Protein AF-A0A6J6MRD1-F1 (afdb_monomer_lite)

Structure (mmCIF, N/CA/C/O backbone):
data_AF-A0A6J6MRD1-F1
#
_entry.id   AF-A0A6J6MRD1-F1
#
loop_
_atom_site.group_PDB
_atom_site.id
_atom_site.type_symbol
_atom_site.label_atom_id
_atom_site.label_alt_id
_atom_site.label_comp_id
_atom_site.label_asym_id
_atom_site.label_entity_id
_atom_site.label_seq_id
_atom_site.pdbx_PDB_ins_code
_atom_site.Cartn_x
_atom_site.Cartn_y
_atom_site.Cartn_z
_atom_site.occupancy
_atom_site.B_iso_or_equiv
_atom_site.auth_seq_id
_atom_site.auth_comp_id
_atom_site.auth_asym_id
_atom_site.auth_atom_id
_atom_site.pdbx_PDB_model_num
ATOM 1 N N . MET A 1 1 ? 12.172 2.245 -22.494 1.00 49.66 1 MET A N 1
ATOM 2 C CA . MET A 1 1 ? 10.807 2.801 -22.616 1.00 49.66 1 MET A CA 1
ATOM 3 C C . MET A 1 1 ? 10.176 2.756 -21.226 1.00 49.66 1 MET A C 1
ATOM 5 O O . MET A 1 1 ? 10.038 1.662 -20.700 1.00 49.66 1 MET A O 1
ATOM 9 N N . ARG A 1 2 ? 9.910 3.898 -20.573 1.00 53.72 2 ARG A N 1
ATOM 10 C CA . ARG A 1 2 ? 9.183 3.925 -19.287 1.00 53.72 2 ARG A CA 1
ATOM 11 C C . ARG A 1 2 ? 7.691 3.943 -19.605 1.00 53.72 2 ARG A C 1
ATOM 13 O O . ARG A 1 2 ? 7.144 5.006 -19.877 1.00 53.72 2 ARG A O 1
ATOM 20 N N . ALA A 1 3 ? 7.050 2.781 -19.654 1.00 60.84 3 ALA A N 1
ATOM 21 C CA . ALA A 1 3 ? 5.595 2.734 -19.732 1.00 60.84 3 ALA A CA 1
ATOM 22 C C . ALA A 1 3 ? 5.038 3.107 -18.351 1.00 60.84 3 ALA A C 1
ATOM 24 O O . ALA A 1 3 ? 5.431 2.509 -17.352 1.00 60.84 3 ALA A O 1
ATOM 25 N N . ALA A 1 4 ? 4.193 4.139 -18.289 1.00 72.56 4 ALA A N 1
ATOM 26 C CA . ALA A 1 4 ? 3.528 4.594 -17.062 1.00 72.56 4 ALA A CA 1
ATOM 27 C C . ALA A 1 4 ? 4.458 4.898 -15.859 1.00 72.56 4 ALA A C 1
ATOM 29 O O . ALA A 1 4 ? 4.017 4.886 -14.716 1.00 72.56 4 ALA A O 1
ATOM 30 N N . GLY A 1 5 ? 5.742 5.195 -16.105 1.00 81.88 5 GLY A N 1
ATOM 31 C CA . GLY A 1 5 ? 6.714 5.505 -15.050 1.00 81.88 5 GLY A CA 1
AT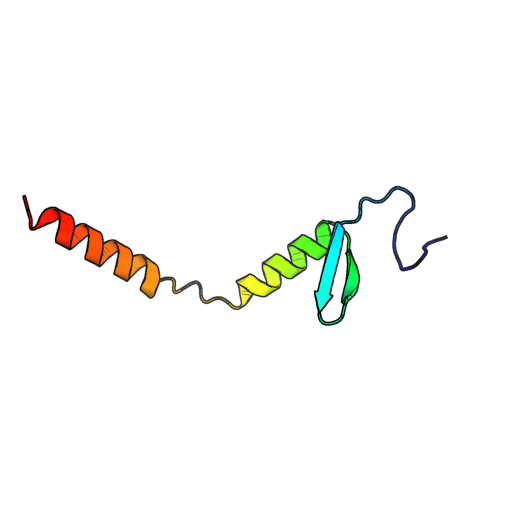OM 32 C C . GLY A 1 5 ? 7.364 4.295 -14.368 1.00 81.88 5 GLY A C 1
ATOM 33 O O . GLY A 1 5 ? 8.185 4.504 -13.480 1.00 81.88 5 GLY A O 1
ATOM 34 N N . PHE A 1 6 ? 7.069 3.067 -14.805 1.00 86.19 6 PHE A N 1
ATOM 35 C CA . PHE A 1 6 ? 7.669 1.840 -14.268 1.00 86.19 6 PHE A CA 1
ATOM 36 C C . PHE A 1 6 ? 8.902 1.393 -15.062 1.00 86.19 6 PHE A C 1
ATOM 38 O O . PHE A 1 6 ? 9.071 1.715 -16.247 1.00 86.19 6 PHE A O 1
ATOM 45 N N . THR A 1 7 ? 9.759 0.623 -14.400 1.00 89.25 7 THR A N 1
ATOM 46 C CA . THR A 1 7 ? 10.928 -0.033 -14.990 1.00 89.25 7 THR A CA 1
ATOM 47 C C . THR A 1 7 ? 10.580 -1.466 -15.396 1.00 89.25 7 THR A C 1
ATOM 49 O O . THR A 1 7 ? 9.782 -2.141 -14.751 1.00 89.25 7 THR A O 1
ATOM 52 N N . ALA A 1 8 ? 11.164 -1.959 -16.488 1.00 87.81 8 ALA A N 1
ATOM 53 C CA . ALA A 1 8 ? 10.964 -3.348 -16.896 1.00 87.81 8 ALA A CA 1
ATOM 54 C C . ALA A 1 8 ? 11.520 -4.309 -15.830 1.00 87.81 8 ALA A C 1
ATOM 56 O O . ALA A 1 8 ? 12.633 -4.113 -15.346 1.00 87.81 8 ALA A O 1
ATOM 57 N N . GLY A 1 9 ? 10.743 -5.337 -15.478 1.00 89.75 9 GLY A N 1
ATOM 58 C CA . GLY A 1 9 ? 11.087 -6.278 -14.406 1.00 89.75 9 GLY A CA 1
ATOM 59 C C . GLY A 1 9 ? 10.848 -5.743 -12.990 1.00 89.75 9 GLY A C 1
ATOM 60 O O . GLY A 1 9 ? 11.148 -6.442 -12.028 1.00 89.75 9 GLY A O 1
ATOM 61 N N . GLU A 1 10 ? 10.315 -4.527 -12.847 1.00 90.62 10 GLU A N 1
ATOM 62 C CA . GLU A 1 10 ? 9.960 -3.965 -11.547 1.00 90.62 10 GLU A CA 1
ATOM 63 C C . GLU A 1 10 ? 8.765 -4.707 -10.937 1.00 90.62 10 GLU A C 1
ATOM 65 O O . GLU A 1 10 ? 7.763 -4.973 -11.605 1.00 90.62 10 GLU A O 1
ATOM 70 N N . GLU A 1 11 ? 8.872 -5.039 -9.651 1.00 92.56 11 GLU A N 1
ATOM 71 C CA . GLU A 1 11 ? 7.786 -5.668 -8.909 1.00 92.56 11 GLU A CA 1
ATOM 72 C C . GLU A 1 11 ? 6.672 -4.651 -8.643 1.00 92.56 11 GLU A C 1
ATOM 74 O O . GLU A 1 11 ? 6.905 -3.573 -8.087 1.00 92.56 11 GLU A O 1
ATOM 79 N N . LEU A 1 12 ? 5.443 -5.021 -9.002 1.00 93.25 12 LEU A N 1
ATOM 80 C CA . LEU A 1 12 ? 4.250 -4.218 -8.772 1.00 93.25 12 LEU A CA 1
ATOM 81 C C . LEU A 1 12 ? 3.254 -4.986 -7.912 1.00 93.25 12 LEU A C 1
ATOM 83 O O . LEU A 1 12 ? 3.055 -6.190 -8.065 1.00 93.25 12 LEU A O 1
ATOM 87 N N . ARG A 1 13 ? 2.573 -4.254 -7.036 1.00 92.50 13 ARG A N 1
ATOM 88 C CA . ARG A 1 13 ? 1.402 -4.737 -6.314 1.00 92.50 13 ARG A CA 1
ATOM 89 C C . ARG A 1 13 ? 0.139 -4.303 -7.032 1.00 92.50 13 ARG A C 1
ATOM 91 O O . ARG A 1 13 ? 0.045 -3.171 -7.501 1.00 92.50 13 ARG A O 1
ATOM 98 N N . VAL A 1 14 ? -0.836 -5.203 -7.067 1.00 92.38 14 VAL A N 1
ATOM 99 C CA . VAL A 1 14 ? -2.168 -4.950 -7.614 1.00 92.38 14 VAL A CA 1
ATOM 100 C C . VAL A 1 14 ? -3.159 -4.90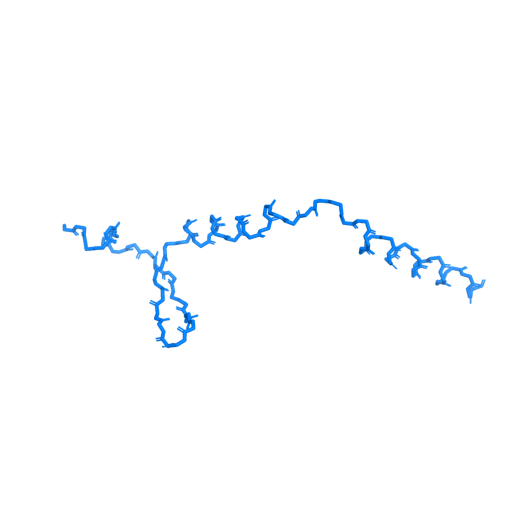3 -6.465 1.00 92.38 14 VAL A C 1
ATOM 102 O O . VAL A 1 14 ? -3.156 -5.776 -5.596 1.00 92.38 14 VAL A O 1
ATOM 105 N N . ARG A 1 15 ? -4.032 -3.900 -6.472 1.00 88.62 15 ARG A N 1
ATOM 106 C CA . ARG A 1 15 ? -5.208 -3.861 -5.604 1.00 88.62 15 ARG A CA 1
ATOM 107 C C . ARG A 1 15 ? -6.443 -3.457 -6.388 1.00 88.62 15 ARG A C 1
ATOM 109 O O . ARG A 1 15 ? -6.352 -2.700 -7.352 1.00 88.62 15 ARG A O 1
ATOM 116 N N . VAL A 1 16 ? -7.590 -3.909 -5.907 1.00 90.25 16 VAL A N 1
ATOM 117 C CA . VAL A 1 16 ?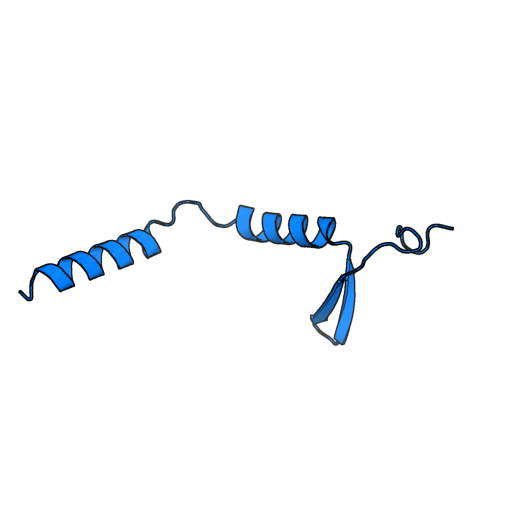 -8.897 -3.475 -6.396 1.00 90.25 16 VAL A CA 1
ATOM 118 C C . VAL A 1 16 ? -9.282 -2.206 -5.636 1.00 90.25 16 VAL A C 1
ATOM 120 O O . VAL A 1 16 ? -9.216 -2.158 -4.407 1.00 90.25 16 VAL A O 1
ATOM 123 N N . ALA A 1 17 ? -9.578 -1.144 -6.367 1.00 84.69 17 ALA A N 1
ATOM 124 C CA . ALA A 1 17 ? -10.224 0.057 -5.868 1.00 84.69 17 ALA A CA 1
ATOM 125 C C . ALA A 1 17 ? -11.741 -0.051 -6.074 1.00 84.69 17 ALA A C 1
ATOM 127 O O . ALA A 1 17 ? -12.234 -1.021 -6.653 1.00 84.69 17 ALA A O 1
ATOM 128 N N . GLU A 1 18 ? -12.479 0.931 -5.568 1.00 86.25 18 GLU A N 1
ATOM 129 C CA . GLU A 1 18 ? -13.924 1.004 -5.777 1.00 86.25 18 GLU A CA 1
ATOM 130 C C . GLU A 1 18 ? -14.261 0.983 -7.279 1.00 86.25 18 GLU A C 1
ATOM 132 O O . GLU A 1 18 ? -13.432 1.323 -8.128 1.00 86.25 18 GLU A O 1
ATOM 137 N N . GLU A 1 19 ? -15.466 0.504 -7.599 1.00 86.75 19 GLU A N 1
ATOM 138 C CA . GLU A 1 19 ? -15.995 0.452 -8.973 1.00 86.75 19 GLU A CA 1
ATOM 139 C C . GLU A 1 19 ? -15.191 -0.435 -9.947 1.00 86.75 19 GLU A C 1
ATOM 141 O O . GLU A 1 19 ? -15.231 -0.256 -11.161 1.00 86.75 19 GLU A O 1
ATOM 146 N N . GLY A 1 20 ? -14.464 -1.432 -9.430 1.00 87.56 20 GLY A N 1
ATOM 147 C CA . GLY A 1 20 ? -13.751 -2.407 -10.264 1.00 87.56 20 GLY A CA 1
ATOM 148 C C . GLY A 1 20 ? -12.467 -1.868 -10.897 1.00 87.56 20 GLY A C 1
ATOM 149 O O . GLY A 1 20 ? -11.892 -2.512 -11.776 1.00 87.56 20 GLY A O 1
ATOM 150 N N . MET A 1 21 ? -11.981 -0.711 -10.447 1.00 92.62 21 MET A N 1
ATOM 151 C CA . MET A 1 21 ? -10.721 -0.148 -10.917 1.00 92.62 21 MET A CA 1
ATOM 152 C C . MET A 1 21 ? -9.530 -0.899 -10.313 1.00 92.62 21 MET A C 1
ATOM 154 O O . MET A 1 21 ? -9.441 -1.087 -9.101 1.00 92.62 21 MET A O 1
ATOM 158 N N . LEU A 1 22 ? -8.565 -1.295 -11.143 1.00 91.00 22 LEU A N 1
ATOM 159 C CA . LEU A 1 22 ? -7.306 -1.869 -10.668 1.00 91.00 22 LEU A CA 1
ATOM 160 C C . LEU A 1 22 ? -6.257 -0.778 -10.495 1.00 91.00 22 LEU A C 1
ATOM 162 O O . LEU A 1 22 ? -6.011 0.017 -11.400 1.00 91.00 22 LEU A O 1
ATOM 166 N N . ILE A 1 23 ? -5.604 -0.776 -9.337 1.00 90.81 23 ILE A N 1
ATOM 167 C CA . ILE A 1 23 ? -4.477 0.107 -9.055 1.00 90.81 23 ILE A CA 1
ATOM 168 C C . ILE A 1 23 ? -3.213 -0.735 -8.961 1.00 90.81 23 ILE A C 1
ATOM 170 O O . ILE A 1 23 ? -3.112 -1.637 -8.127 1.00 90.81 23 ILE A O 1
ATOM 174 N N . LEU A 1 24 ? -2.260 -0.405 -9.831 1.00 92.81 24 LEU A N 1
ATOM 175 C CA . LEU A 1 24 ? -0.901 -0.928 -9.839 1.00 92.81 24 LEU A CA 1
ATOM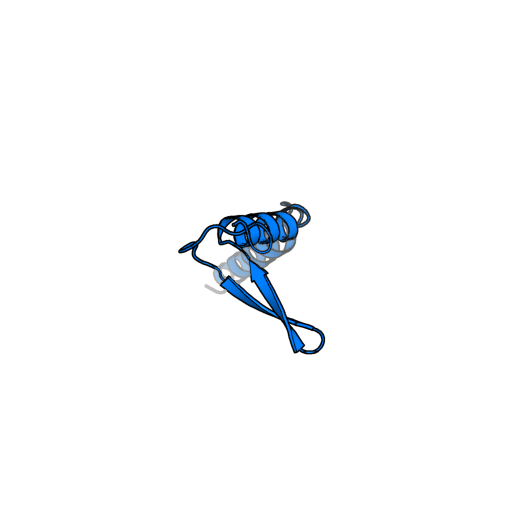 176 C C . LEU A 1 24 ? 0.020 0.075 -9.154 1.00 92.81 24 LEU A C 1
ATOM 178 O O . LEU A 1 24 ? -0.020 1.269 -9.450 1.00 92.81 24 LEU A O 1
ATOM 182 N N . GLU A 1 25 ? 0.862 -0.401 -8.250 1.00 91.50 25 GLU A N 1
ATOM 183 C CA . GLU A 1 25 ? 1.805 0.458 -7.542 1.00 91.50 25 GLU A CA 1
ATOM 184 C C . GLU A 1 25 ? 3.082 -0.280 -7.162 1.00 91.50 25 GLU A C 1
ATOM 186 O O . GLU A 1 25 ? 3.085 -1.496 -6.973 1.00 91.50 25 GLU A O 1
ATOM 191 N N . THR A 1 26 ? 4.166 0.467 -6.976 1.00 93.75 26 THR A N 1
ATOM 192 C CA . THR A 1 26 ? 5.404 -0.109 -6.446 1.00 93.75 26 THR A CA 1
ATOM 193 C C . THR A 1 26 ? 5.284 -0.342 -4.933 1.00 93.75 26 THR A C 1
ATOM 195 O O . THR A 1 26 ? 4.528 0.365 -4.249 1.00 93.75 26 THR A O 1
ATOM 198 N N . PRO A 1 27 ? 6.060 -1.275 -4.351 1.00 92.38 27 PRO A N 1
ATOM 199 C CA . PRO A 1 27 ? 6.090 -1.484 -2.902 1.00 92.38 27 PRO A CA 1
ATOM 200 C C . PRO A 1 27 ? 6.381 -0.203 -2.103 1.00 92.38 27 PRO A C 1
ATOM 202 O O . PRO A 1 27 ? 5.796 0.016 -1.039 1.00 92.38 27 PRO A O 1
ATOM 205 N N . ALA A 1 28 ? 7.230 0.681 -2.640 1.00 91.25 28 ALA A N 1
ATOM 206 C CA . ALA A 1 28 ? 7.548 1.967 -2.026 1.00 91.25 28 ALA A CA 1
ATOM 207 C C . ALA A 1 28 ? 6.323 2.898 -1.956 1.00 91.25 28 ALA A C 1
ATOM 209 O O . ALA A 1 28 ? 6.056 3.485 -0.905 1.00 91.25 28 ALA A O 1
ATOM 210 N N . HIS A 1 29 ? 5.536 2.984 -3.034 1.00 91.00 29 HIS A N 1
ATOM 211 C CA . HIS A 1 29 ? 4.295 3.767 -3.056 1.00 91.00 29 HIS A CA 1
ATOM 212 C C . HIS A 1 29 ? 3.240 3.193 -2.104 1.00 91.00 29 HIS A C 1
ATOM 214 O O . HIS A 1 29 ? 2.592 3.949 -1.371 1.00 91.00 29 HIS A O 1
ATOM 220 N N . ALA A 1 30 ? 3.129 1.863 -2.033 1.00 90.56 30 ALA A N 1
ATOM 221 C CA . ALA A 1 30 ? 2.221 1.202 -1.102 1.00 90.56 30 ALA A CA 1
ATOM 222 C C . ALA A 1 30 ? 2.551 1.557 0.358 1.00 90.56 30 ALA A C 1
ATOM 224 O O . ALA A 1 30 ? 1.650 1.889 1.136 1.00 90.56 30 ALA A O 1
ATOM 225 N N . LEU A 1 31 ? 3.841 1.539 0.714 1.00 90.69 31 LEU A N 1
ATOM 226 C CA . LEU A 1 31 ? 4.321 1.904 2.047 1.00 90.69 31 LEU A CA 1
ATOM 227 C C . LEU A 1 31 ? 4.097 3.389 2.351 1.00 90.69 31 LEU A C 1
ATOM 229 O O . LEU A 1 31 ? 3.613 3.722 3.433 1.00 90.69 31 LEU A O 1
ATOM 233 N N . ALA A 1 32 ? 4.420 4.282 1.414 1.00 90.38 32 ALA A N 1
ATOM 234 C CA . ALA A 1 32 ? 4.230 5.722 1.583 1.00 90.38 32 ALA A CA 1
ATOM 235 C C . ALA A 1 32 ? 2.757 6.070 1.839 1.00 90.38 32 ALA A C 1
ATOM 237 O O . ALA A 1 32 ? 2.438 6.819 2.763 1.00 90.38 32 ALA A O 1
ATOM 238 N N . ARG A 1 33 ? 1.840 5.451 1.091 1.00 88.69 33 ARG A N 1
ATOM 239 C CA . ARG A 1 33 ? 0.403 5.612 1.313 1.00 88.69 33 ARG A CA 1
ATOM 240 C C . ARG A 1 33 ? -0.036 5.065 2.668 1.00 88.69 33 ARG A C 1
ATOM 242 O O . ARG A 1 33 ? -0.809 5.726 3.353 1.00 88.69 33 ARG A O 1
ATOM 249 N N . ALA A 1 34 ? 0.430 3.879 3.064 1.00 87.19 34 ALA A N 1
ATOM 250 C CA . ALA A 1 34 ? 0.107 3.321 4.378 1.00 87.19 34 ALA A CA 1
ATOM 251 C C . ALA A 1 34 ? 0.559 4.266 5.502 1.00 87.19 34 ALA A C 1
ATOM 253 O O . ALA A 1 34 ? -0.225 4.568 6.398 1.00 87.19 34 ALA A O 1
ATOM 254 N N . ARG A 1 35 ? 1.778 4.811 5.391 1.00 88.69 35 ARG A N 1
ATOM 255 C CA . ARG A 1 35 ? 2.312 5.828 6.306 1.00 88.69 35 ARG A CA 1
ATOM 256 C C . ARG A 1 35 ? 1.453 7.088 6.336 1.00 88.69 35 ARG A C 1
ATOM 258 O O . ARG A 1 35 ? 1.144 7.567 7.416 1.00 88.69 35 ARG A O 1
ATOM 265 N N . SER A 1 36 ? 1.027 7.591 5.181 1.00 86.31 36 SER A N 1
ATOM 266 C CA . SER A 1 36 ? 0.150 8.764 5.103 1.00 86.31 36 SER A CA 1
ATOM 267 C C . SER A 1 36 ? -1.195 8.536 5.802 1.00 86.31 36 SER A C 1
ATOM 269 O O . SER A 1 36 ? -1.639 9.410 6.540 1.00 86.31 36 SER A O 1
ATOM 271 N N . ARG A 1 37 ? -1.801 7.347 5.662 1.00 83.06 37 ARG A N 1
ATOM 272 C CA . ARG A 1 37 ? -3.060 7.018 6.356 1.00 83.06 37 ARG A CA 1
ATOM 273 C C . ARG A 1 37 ? -2.912 7.015 7.874 1.00 83.06 37 ARG A C 1
ATOM 275 O O . ARG A 1 37 ? -3.830 7.430 8.568 1.00 83.06 37 ARG A O 1
ATOM 282 N N . VAL A 1 38 ? -1.777 6.540 8.388 1.00 81.06 38 VAL A N 1
ATOM 283 C CA . VAL A 1 38 ? -1.536 6.483 9.839 1.00 81.06 38 VAL A CA 1
ATOM 284 C C . VAL A 1 38 ? -0.952 7.777 10.402 1.00 81.06 38 VAL A C 1
ATOM 286 O O . VAL A 1 38 ? -1.042 7.999 11.600 1.00 81.06 38 VAL A O 1
ATOM 289 N N . ALA A 1 39 ? -0.384 8.650 9.567 1.00 76.44 39 ALA A N 1
ATOM 290 C CA . ALA A 1 39 ? 0.191 9.922 10.005 1.00 76.44 39 ALA A CA 1
ATOM 291 C C . ALA A 1 39 ? -0.859 10.899 10.560 1.00 76.44 39 ALA A C 1
ATOM 293 O O . ALA A 1 39 ? -0.525 11.728 11.399 1.00 76.44 39 ALA A O 1
ATOM 294 N N . GLY A 1 40 ? -2.113 10.794 10.107 1.00 67.06 40 GLY A N 1
ATOM 295 C CA . GLY A 1 40 ? -3.241 11.571 10.635 1.00 67.06 40 GLY A CA 1
ATOM 296 C C . GLY A 1 40 ? -3.907 10.957 11.870 1.00 67.06 40 GLY A C 1
ATOM 297 O O . GLY A 1 40 ? -4.817 11.559 12.429 1.00 67.06 40 GLY A O 1
ATOM 298 N N . VAL A 1 41 ? -3.485 9.764 12.298 1.00 67.56 41 VAL A N 1
ATOM 299 C CA . VAL A 1 41 ? -3.980 9.150 13.532 1.00 67.56 41 VAL A CA 1
ATOM 300 C C . VAL A 1 41 ? -3.189 9.759 14.683 1.00 67.56 41 VAL A C 1
ATOM 302 O O . VAL A 1 41 ? -1.968 9.592 14.736 1.00 67.56 41 VAL A O 1
ATOM 305 N N . SER A 1 42 ? -3.866 10.488 15.581 1.00 58.53 42 SER A N 1
ATOM 306 C CA . SER A 1 42 ? -3.204 11.034 16.769 1.00 58.53 42 SER A CA 1
ATOM 307 C C . SER A 1 42 ? -2.478 9.909 17.507 1.00 58.53 42 SER A C 1
ATOM 309 O O . SER A 1 42 ? -3.023 8.823 17.714 1.00 58.53 42 SER A O 1
ATOM 311 N N . LYS A 1 43 ? -1.228 10.173 17.901 1.00 60.19 43 LYS A N 1
ATOM 312 C CA . LYS A 1 43 ? -0.477 9.295 18.805 1.00 60.19 43 LYS A CA 1
ATOM 313 C C . LYS A 1 43 ? -1.063 9.285 20.214 1.00 60.19 43 LYS A C 1
ATOM 315 O O . LYS A 1 43 ? -0.610 8.471 21.014 1.00 60.19 43 LYS A O 1
ATOM 320 N N . ASP A 1 44 ? -2.070 10.116 20.489 1.00 56.12 44 ASP A N 1
ATOM 321 C CA . ASP A 1 44 ? -2.915 10.030 21.676 1.00 56.12 44 ASP A CA 1
ATOM 322 C C . ASP A 1 44 ? -3.781 8.767 21.593 1.00 56.12 44 ASP A C 1
ATOM 324 O O . ASP A 1 44 ? -5.002 8.790 21.455 1.00 56.12 44 ASP A O 1
ATOM 328 N N . ARG A 1 45 ? -3.117 7.618 21.695 1.00 54.81 45 ARG A N 1
ATOM 329 C CA . ARG A 1 45 ? -3.692 6.303 21.967 1.00 54.81 45 ARG A CA 1
ATOM 330 C C . ARG A 1 45 ? -4.243 6.207 23.394 1.00 54.81 45 ARG A C 1
ATOM 332 O O . ARG A 1 45 ? -4.310 5.115 23.937 1.00 54.81 45 ARG A O 1
ATOM 339 N N . SER A 1 46 ? -4.707 7.305 23.989 1.00 59.09 46 SER A N 1
ATOM 340 C CA . SER A 1 46 ? -5.216 7.253 25.358 1.00 59.09 46 SER A CA 1
ATOM 341 C C . SER A 1 46 ? -6.455 6.375 25.465 1.00 59.09 46 SER A C 1
ATOM 343 O O . SER A 1 46 ? -6.522 5.619 26.403 1.00 59.09 46 SER A O 1
ATOM 345 N N . ILE A 1 47 ? -7.383 6.340 24.499 1.00 60.91 47 ILE A N 1
ATOM 346 C CA . ILE A 1 47 ? -8.607 5.523 24.672 1.00 60.91 47 ILE A CA 1
ATOM 347 C C . ILE A 1 47 ? -8.322 4.016 24.711 1.00 60.91 47 ILE A C 1
ATOM 349 O O . ILE A 1 47 ? -8.920 3.298 25.504 1.00 60.91 47 ILE A O 1
ATOM 353 N N . VAL A 1 48 ? -7.434 3.512 23.849 1.00 66.31 48 VAL A N 1
ATOM 354 C CA . VAL A 1 48 ? -7.141 2.068 23.813 1.00 66.31 48 VAL A CA 1
ATOM 355 C C . VAL A 1 48 ? -6.263 1.673 24.996 1.00 66.31 48 VAL A C 1
ATOM 357 O O . VAL A 1 48 ? -6.511 0.637 25.607 1.00 66.31 48 VAL A O 1
ATOM 360 N N . ASP A 1 49 ? -5.274 2.498 25.341 1.00 63.94 49 ASP A N 1
ATOM 361 C CA . ASP A 1 49 ? -4.390 2.235 26.476 1.00 63.94 49 ASP A CA 1
ATOM 362 C C . ASP A 1 49 ? -5.135 2.387 27.820 1.00 63.94 49 ASP A C 1
ATOM 364 O O . ASP A 1 49 ? -4.944 1.568 28.715 1.00 63.94 49 ASP A O 1
ATOM 368 N N . GLU A 1 50 ? -6.045 3.357 27.946 1.00 61.84 50 GLU A N 1
ATOM 369 C CA . GLU A 1 50 ? -6.927 3.562 29.108 1.00 61.84 50 GLU A CA 1
ATOM 370 C C . GLU A 1 50 ? -7.935 2.415 29.246 1.00 61.84 50 GLU A C 1
ATOM 372 O O . GLU A 1 50 ? -8.051 1.837 30.323 1.00 61.84 50 GLU A O 1
ATOM 377 N N . PHE A 1 51 ? -8.549 1.965 28.146 1.00 65.81 51 PHE A N 1
ATOM 378 C CA . PHE A 1 51 ? -9.429 0.790 28.150 1.00 65.81 51 PHE A CA 1
ATOM 379 C C . PHE A 1 51 ? -8.699 -0.503 28.560 1.00 65.81 51 PHE A C 1
ATOM 381 O O . PHE A 1 51 ? -9.243 -1.344 29.280 1.00 65.81 51 PHE A O 1
ATOM 388 N N . LEU A 1 52 ? -7.448 -0.683 28.120 1.00 69.44 52 LEU A N 1
ATOM 389 C CA . LEU A 1 52 ? -6.618 -1.815 28.546 1.00 69.44 52 LEU A CA 1
ATOM 390 C C . LEU A 1 52 ? -6.209 -1.699 30.022 1.00 69.44 52 LEU A C 1
ATOM 392 O O . LEU A 1 52 ? -6.194 -2.712 30.725 1.00 69.44 52 LEU A O 1
ATOM 396 N N . ALA A 1 53 ? -5.913 -0.491 30.505 1.00 68.31 53 ALA A N 1
ATOM 397 C CA . ALA A 1 53 ? -5.590 -0.240 31.906 1.00 68.31 53 ALA A CA 1
ATOM 398 C C . ALA A 1 53 ? -6.787 -0.514 32.835 1.00 68.31 53 ALA A C 1
ATOM 400 O O . ALA A 1 53 ? -6.618 -1.190 33.850 1.00 68.31 53 ALA A O 1
ATOM 401 N N . GLU A 1 54 ? -7.996 -0.075 32.471 1.00 61.94 54 GLU A N 1
ATOM 402 C CA . GLU A 1 54 ? -9.231 -0.346 33.224 1.00 61.94 54 GLU A CA 1
ATOM 403 C C . GLU A 1 54 ? -9.498 -1.854 33.354 1.00 61.94 54 GLU A C 1
ATOM 405 O O . GLU A 1 54 ? -9.694 -2.364 34.459 1.00 61.94 54 GLU A O 1
ATOM 410 N N . ARG A 1 55 ? -9.373 -2.605 32.251 1.00 64.44 55 ARG A N 1
ATOM 411 C CA . ARG A 1 55 ? -9.528 -4.073 32.236 1.00 64.44 55 ARG A CA 1
ATOM 412 C C . ARG A 1 55 ? -8.519 -4.809 33.122 1.00 64.44 55 ARG A C 1
ATOM 414 O O . ARG A 1 55 ? -8.853 -5.834 33.725 1.00 64.44 55 ARG A O 1
ATOM 421 N N . HIS A 1 56 ? -7.286 -4.314 33.215 1.00 58.53 56 HIS A N 1
ATOM 422 C CA . HIS A 1 56 ? -6.281 -4.894 34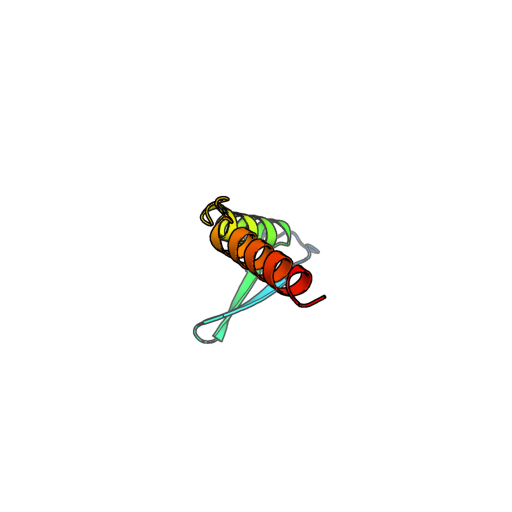.109 1.00 58.53 56 HIS A CA 1
ATOM 423 C C . HIS A 1 56 ? -6.626 -4.676 35.589 1.00 58.53 56 HIS A C 1
ATOM 425 O O . HIS A 1 56 ? -6.414 -5.579 36.398 1.00 58.53 56 HIS A O 1
ATOM 431 N N . VAL A 1 57 ? -7.198 -3.523 35.949 1.00 61.31 57 VAL A N 1
ATOM 432 C CA . VAL A 1 57 ? -7.615 -3.223 37.330 1.00 61.31 57 VAL A CA 1
ATOM 433 C C . VAL A 1 57 ? -8.794 -4.096 37.766 1.00 61.31 57 VAL A C 1
ATOM 435 O O . VAL A 1 57 ? -8.811 -4.570 38.902 1.00 61.31 57 VAL A O 1
ATOM 438 N N . GLU A 1 58 ? -9.749 -4.361 36.875 1.00 58.22 58 GLU A N 1
ATOM 439 C CA . GLU A 1 58 ? -10.880 -5.258 37.157 1.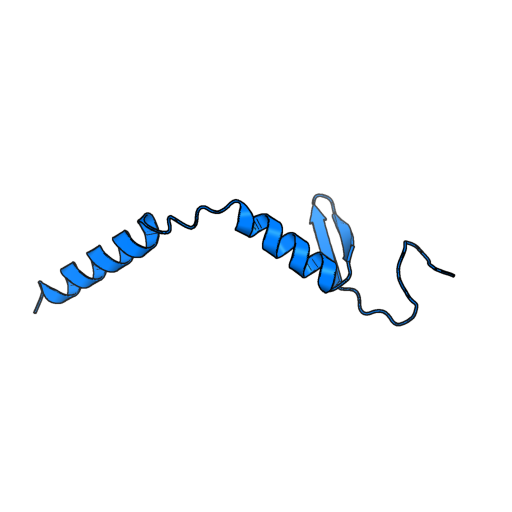00 58.22 58 GLU A CA 1
ATOM 440 C C . GLU A 1 58 ? -10.419 -6.697 37.419 1.00 58.22 58 GLU A C 1
ATOM 442 O O . GLU A 1 58 ? -10.837 -7.316 38.394 1.00 58.22 58 GLU A O 1
ATOM 447 N N . THR A 1 59 ? -9.453 -7.190 36.637 1.00 59.00 59 THR A N 1
ATOM 448 C CA . THR A 1 59 ? -8.912 -8.555 36.790 1.00 59.00 59 THR A CA 1
ATOM 449 C C . THR A 1 59 ? -8.169 -8.759 38.124 1.00 59.00 59 THR A C 1
ATOM 451 O O . THR A 1 59 ? -8.082 -9.880 38.621 1.00 59.00 59 THR A O 1
ATOM 454 N N . HIS A 1 60 ? -7.650 -7.689 38.737 1.00 58.09 60 HIS A N 1
ATOM 455 C CA . HIS A 1 60 ? -6.973 -7.735 40.041 1.00 58.09 60 HIS A CA 1
ATOM 456 C C . HIS A 1 60 ? -7.899 -7.514 41.246 1.00 58.09 60 HIS A C 1
ATOM 458 O O . HIS A 1 60 ? -7.465 -7.721 42.376 1.00 58.09 60 HIS A O 1
ATOM 464 N N . ARG A 1 61 ? -9.150 -7.087 41.033 1.00 56.16 61 ARG A N 1
ATOM 465 C CA . ARG A 1 61 ? -10.139 -6.889 42.109 1.00 56.16 61 ARG A CA 1
ATOM 466 C C . ARG A 1 61 ? -10.954 -8.137 42.438 1.00 56.16 61 ARG A C 1
ATOM 468 O O . ARG A 1 61 ? -11.591 -8.165 43.484 1.00 56.16 61 ARG A O 1
ATOM 475 N N . GLU A 1 62 ? -10.937 -9.138 41.567 1.00 52.38 62 GLU A N 1
ATOM 476 C CA . GLU A 1 62 ? -11.717 -10.374 41.713 1.00 52.38 62 GLU A CA 1
ATOM 477 C C . GLU A 1 62 ? -10.897 -11.570 42.249 1.00 52.38 62 GLU A C 1
ATOM 479 O O . GLU A 1 62 ? -11.370 -12.704 42.182 1.00 52.38 62 GLU A O 1
ATOM 484 N N . GLN A 1 63 ? -9.690 -11.339 42.790 1.00 48.56 63 GLN A N 1
ATOM 485 C CA . GLN A 1 63 ? -8.887 -12.353 43.501 1.00 48.56 63 GLN A CA 1
ATOM 486 C C . GLN A 1 63 ? -8.820 -12.092 45.004 1.00 48.56 63 GLN A C 1
ATOM 488 O O . GLN A 1 63 ? -8.587 -10.924 45.389 1.00 48.56 63 GLN A O 1
#

Secondary structure (DSSP, 8-state):
--STTPPTT---EEEE-GGG-EEEE-HHHHHHHHHHHHHTS-S-THHHHHHHHHHHHHHHH--

Organism: NCBI:txid449393

pLDDT: mean 76.28, std 14.87, range [48.56, 93.75]

Sequence (63 aa):
MRAAGFTAGEELRVRVAEEGMLILETPAHALARARSRVAGVSKDRSIVDEFLAERHVETHREQ

Radius of gyration: 21.28 Å; chains: 1; bounding box: 27×24×66 Å

Foldseek 3Di:
DQDVNDDPPADWDWDADPPRDIDIDHPVVVVVVVCVVCVPPPPCPVVVVVVVVVVVVVVVVVD